Protein AF-A0A951YC70-F1 (afdb_monomer_lite)

Foldseek 3Di:
DDKDWDADPVRQIKMWDWDADPPVRDGLDIDIGNDCDPVNVVVSVVVSVVD

Structure (mmCIF, N/CA/C/O backbone):
data_AF-A0A951YC70-F1
#
_entry.id   AF-A0A951YC70-F1
#
loop_
_atom_site.group_PDB
_atom_site.id
_atom_site.type_symbol
_atom_site.label_atom_id
_atom_site.label_alt_id
_atom_site.label_comp_id
_atom_site.label_asym_id
_atom_site.label_entity_id
_atom_site.label_seq_id
_atom_site.pdbx_PDB_ins_code
_atom_site.Cartn_x
_atom_site.Cartn_y
_atom_site.Cartn_z
_atom_site.occupancy
_atom_site.B_iso_or_equiv
_atom_site.auth_seq_id
_atom_site.auth_comp_id
_atom_site.auth_asym_id
_atom_site.auth_atom_id
_atom_site.pdbx_PDB_model_num
ATOM 1 N N . MET A 1 1 ? 6.948 -4.799 -4.655 1.00 94.06 1 MET A N 1
ATOM 2 C CA . MET A 1 1 ? 5.602 -4.511 -4.114 1.00 94.06 1 MET A CA 1
ATOM 3 C C . MET A 1 1 ? 5.409 -5.326 -2.856 1.00 94.06 1 MET A C 1
ATOM 5 O O . MET A 1 1 ? 5.647 -6.529 -2.891 1.00 94.06 1 MET A O 1
ATOM 9 N N . ASP A 1 2 ? 4.948 -4.691 -1.790 1.00 95.94 2 ASP A N 1
ATOM 10 C CA . ASP A 1 2 ? 4.674 -5.339 -0.511 1.00 95.94 2 ASP A CA 1
ATOM 11 C C . ASP A 1 2 ? 3.462 -4.710 0.191 1.00 95.94 2 ASP A C 1
ATOM 13 O O . ASP A 1 2 ? 3.004 -3.619 -0.161 1.00 95.94 2 ASP A O 1
ATOM 17 N N . PHE A 1 3 ? 2.938 -5.440 1.177 1.00 97.06 3 PHE A N 1
ATOM 18 C CA . PHE A 1 3 ? 1.893 -4.964 2.072 1.00 97.06 3 PHE A CA 1
ATOM 19 C C . PHE A 1 3 ? 2.421 -4.950 3.499 1.00 97.06 3 PHE A C 1
ATOM 21 O O . PHE A 1 3 ? 2.885 -5.977 3.999 1.00 97.06 3 PHE A O 1
ATOM 28 N N . MET A 1 4 ? 2.260 -3.823 4.184 1.00 97.56 4 MET A N 1
ATOM 29 C CA . MET A 1 4 ? 2.555 -3.711 5.611 1.00 97.56 4 MET A CA 1
ATOM 30 C C . MET A 1 4 ? 1.303 -3.324 6.397 1.00 97.56 4 MET A C 1
ATOM 32 O O . MET A 1 4 ? 0.322 -2.822 5.847 1.00 97.56 4 MET A O 1
ATOM 36 N N . SER A 1 5 ? 1.319 -3.590 7.702 1.00 97.00 5 SER A N 1
ATOM 37 C CA . SER A 1 5 ? 0.279 -3.165 8.638 1.00 97.00 5 SER A CA 1
ATOM 38 C C . SER A 1 5 ? 0.932 -2.496 9.833 1.00 97.00 5 SER A C 1
ATOM 40 O O . SER A 1 5 ? 1.886 -3.033 10.385 1.00 97.00 5 SER A O 1
ATOM 42 N N . ASP A 1 6 ? 0.368 -1.372 10.252 1.00 96.69 6 ASP A N 1
ATOM 43 C CA . ASP A 1 6 ? 0.823 -0.621 11.419 1.00 96.69 6 ASP A CA 1
ATOM 44 C C . ASP A 1 6 ? -0.389 -0.024 12.156 1.00 96.69 6 ASP A C 1
ATOM 46 O O . ASP A 1 6 ? -1.544 -0.260 11.780 1.00 96.69 6 ASP A O 1
ATOM 50 N N . SER A 1 7 ? -0.154 0.705 13.239 1.00 97.81 7 SER A N 1
ATOM 51 C CA . SER A 1 7 ? -1.175 1.294 14.096 1.00 97.81 7 SER A CA 1
ATOM 52 C C . SER A 1 7 ? -0.808 2.706 14.528 1.00 97.81 7 SER A C 1
ATOM 54 O O . SER A 1 7 ? 0.324 2.996 14.895 1.00 97.81 7 SER A O 1
ATOM 56 N N . LEU A 1 8 ? -1.807 3.587 14.532 1.00 96.50 8 LEU A N 1
ATOM 57 C CA . LEU A 1 8 ? -1.686 4.914 15.130 1.00 96.50 8 LEU A CA 1
ATOM 58 C C . LEU A 1 8 ? -1.534 4.804 16.653 1.00 96.50 8 LEU A C 1
ATOM 60 O O . LEU A 1 8 ? -1.894 3.793 17.253 1.00 96.50 8 LEU A O 1
ATOM 64 N N . VAL A 1 9 ? -1.106 5.893 17.299 1.00 97.50 9 VAL A N 1
ATOM 65 C CA . VAL A 1 9 ? -0.948 5.971 18.768 1.00 97.50 9 VAL A CA 1
ATOM 66 C C . VAL A 1 9 ? -2.231 5.583 19.521 1.00 97.50 9 VAL A C 1
ATOM 68 O O . VAL A 1 9 ? -2.170 5.025 20.610 1.00 97.50 9 VAL A O 1
ATOM 71 N N . ASN A 1 10 ? -3.406 5.818 18.929 1.00 97.06 10 ASN A N 1
ATOM 72 C CA . ASN A 1 10 ? -4.702 5.429 19.498 1.00 97.06 10 ASN A CA 1
ATOM 73 C C . ASN A 1 10 ? -5.098 3.956 19.244 1.00 97.06 10 ASN A C 1
ATOM 75 O O . ASN A 1 10 ? -6.238 3.578 19.500 1.00 97.06 10 ASN A O 1
ATOM 79 N N . GLY A 1 11 ? -4.198 3.137 18.695 1.00 96.88 11 GLY A N 1
ATOM 80 C CA . GLY A 1 11 ? -4.411 1.717 18.406 1.00 96.88 11 GLY A CA 1
ATOM 81 C C . GLY A 1 11 ? -5.154 1.419 17.099 1.00 96.88 11 GLY A C 1
ATOM 82 O O . GLY A 1 11 ? -5.313 0.248 16.743 1.00 96.88 11 GLY A O 1
ATOM 83 N N . ARG A 1 12 ? -5.605 2.434 16.346 1.00 97.12 12 ARG A N 1
ATOM 84 C CA . ARG A 1 12 ? -6.269 2.208 15.054 1.00 97.12 12 ARG A CA 1
ATOM 85 C C . ARG A 1 12 ? -5.265 1.668 14.037 1.00 97.12 12 ARG A C 1
ATOM 87 O O . ARG A 1 12 ? -4.316 2.360 13.676 1.00 97.12 12 ARG A O 1
ATOM 94 N N . LYS A 1 13 ? -5.520 0.454 13.544 1.00 97.56 13 LYS A N 1
ATOM 95 C CA . LYS A 1 13 ? -4.698 -0.189 12.515 1.00 97.56 13 LYS A CA 1
ATOM 96 C C . LYS A 1 13 ? -4.936 0.416 11.134 1.00 97.56 13 LYS A C 1
ATOM 98 O O . LYS A 1 13 ?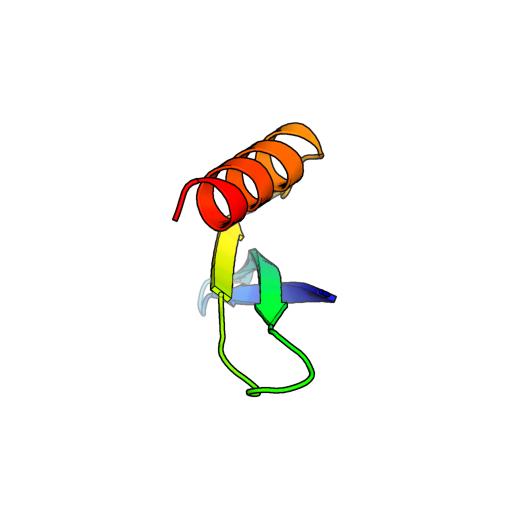 -6.070 0.745 10.778 1.00 97.56 13 LYS A O 1
ATOM 103 N N . PHE A 1 14 ? -3.873 0.491 10.351 1.00 97.62 14 PHE A N 1
ATOM 104 C CA . PHE A 1 14 ? -3.898 0.790 8.928 1.00 97.62 14 PHE A CA 1
ATOM 105 C C . PHE A 1 14 ? -2.934 -0.136 8.186 1.00 97.62 14 PHE A C 1
ATOM 107 O O . PHE A 1 14 ? -2.126 -0.850 8.787 1.00 97.62 14 PHE A O 1
ATOM 114 N N . ARG A 1 15 ? -3.068 -0.158 6.867 1.00 97.75 15 ARG A N 1
ATOM 115 C CA . ARG A 1 15 ? -2.248 -0.931 5.947 1.00 97.75 15 ARG A CA 1
ATOM 116 C C . A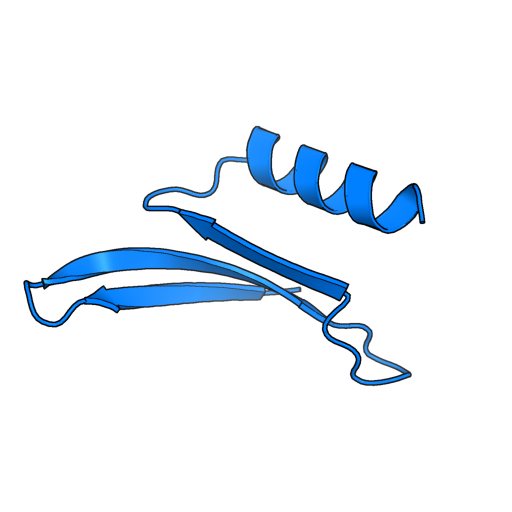RG A 1 15 ? -1.639 -0.010 4.913 1.00 97.75 15 ARG A C 1
ATOM 118 O O . ARG A 1 15 ? -2.249 0.996 4.549 1.00 97.75 15 ARG A O 1
ATOM 125 N N . THR A 1 16 ? -0.470 -0.396 4.431 1.00 98.06 16 THR A N 1
ATOM 126 C CA . THR A 1 16 ? 0.192 0.263 3.313 1.00 98.06 16 THR A CA 1
ATOM 127 C C . THR A 1 16 ? 0.422 -0.733 2.188 1.00 98.06 16 THR A C 1
ATOM 129 O O . THR A 1 16 ? 0.708 -1.906 2.436 1.00 98.06 16 THR A O 1
ATOM 132 N N . LEU A 1 17 ? 0.236 -0.272 0.956 1.00 98.31 17 LEU A N 1
ATOM 133 C CA . LEU A 1 17 ? 0.695 -0.925 -0.262 1.00 98.31 17 LEU A CA 1
ATOM 134 C C . LEU A 1 17 ? 1.873 -0.104 -0.765 1.00 98.31 17 LEU A C 1
ATOM 136 O O . LEU A 1 17 ? 1.677 1.032 -1.201 1.00 98.31 17 LEU A O 1
ATOM 140 N N . ASN A 1 18 ? 3.066 -0.684 -0.708 1.00 97.38 18 ASN A N 1
ATOM 141 C CA . ASN A 1 18 ? 4.288 -0.019 -1.138 1.00 97.38 18 ASN A CA 1
ATOM 142 C C . ASN A 1 18 ? 4.698 -0.588 -2.498 1.00 97.38 18 ASN A C 1
ATOM 144 O O . ASN A 1 18 ? 4.879 -1.801 -2.667 1.00 97.38 18 ASN A O 1
ATOM 148 N N . VAL A 1 19 ? 4.810 0.289 -3.492 1.00 97.25 19 VAL A N 1
ATOM 149 C CA . VAL A 1 19 ? 5.285 -0.043 -4.836 1.00 97.25 19 VAL A CA 1
ATOM 150 C C . VAL A 1 19 ? 6.603 0.681 -5.039 1.00 97.25 19 VAL A C 1
ATOM 152 O O . VAL A 1 19 ? 6.644 1.904 -5.115 1.00 97.25 19 VAL A O 1
ATOM 155 N N . ILE A 1 20 ? 7.677 -0.098 -5.080 1.00 96.75 20 ILE A N 1
ATOM 156 C CA . ILE A 1 20 ? 9.048 0.379 -5.228 1.00 96.75 20 ILE A CA 1
ATOM 157 C C . ILE A 1 20 ? 9.606 -0.249 -6.502 1.00 96.75 20 ILE A C 1
ATOM 159 O O . ILE A 1 20 ? 9.397 -1.448 -6.723 1.00 96.75 20 ILE A O 1
ATOM 163 N N . ASP A 1 21 ? 10.278 0.556 -7.320 1.00 95.06 21 ASP A N 1
ATOM 164 C CA . ASP A 1 21 ? 11.057 0.064 -8.453 1.00 95.06 21 ASP A CA 1
ATOM 165 C C . ASP A 1 21 ? 12.365 -0.568 -7.965 1.00 95.06 21 ASP A C 1
ATOM 167 O O . ASP A 1 21 ? 13.108 0.036 -7.194 1.00 95.06 21 ASP A O 1
ATOM 171 N N . ASP A 1 22 ? 12.668 -1.786 -8.408 1.00 94.81 22 ASP A N 1
ATOM 172 C CA . ASP A 1 22 ? 13.833 -2.531 -7.911 1.00 94.81 22 ASP A CA 1
ATOM 173 C C . ASP A 1 22 ? 15.163 -2.005 -8.484 1.00 94.81 22 ASP A C 1
ATOM 175 O O . ASP A 1 22 ? 16.209 -2.103 -7.840 1.00 94.81 22 ASP A O 1
ATOM 179 N N . CYS A 1 23 ? 15.127 -1.397 -9.675 1.00 94.44 23 CYS A N 1
ATOM 180 C CA . CYS A 1 23 ? 16.316 -0.907 -10.366 1.00 94.44 23 CYS A CA 1
ATOM 181 C C . CYS A 1 23 ? 16.769 0.452 -9.814 1.00 94.44 23 CYS A C 1
ATOM 183 O O . CYS A 1 23 ? 17.930 0.619 -9.428 1.00 94.44 23 CYS A O 1
ATOM 185 N N . SER A 1 24 ? 15.853 1.420 -9.740 1.00 94.75 24 SER A N 1
ATOM 186 C CA . SER A 1 24 ? 16.128 2.780 -9.265 1.00 94.75 24 SER A CA 1
ATOM 187 C C . SER A 1 24 ? 15.984 2.935 -7.750 1.00 94.75 24 SER A C 1
ATOM 189 O O . SER A 1 24 ? 16.501 3.900 -7.185 1.00 94.75 24 SER A O 1
ATOM 191 N N . ARG A 1 25 ? 15.313 1.984 -7.078 1.00 94.31 25 ARG A N 1
ATOM 192 C CA . ARG A 1 25 ? 14.860 2.085 -5.677 1.00 94.31 25 ARG A CA 1
ATOM 193 C C . ARG A 1 25 ? 13.922 3.264 -5.421 1.00 94.31 25 ARG A C 1
ATOM 195 O O . ARG A 1 25 ? 13.826 3.750 -4.294 1.00 94.31 25 ARG A O 1
ATOM 202 N N . GLU A 1 26 ? 13.227 3.728 -6.453 1.00 96.38 26 GLU A N 1
ATOM 203 C CA . GLU A 1 26 ? 12.238 4.792 -6.339 1.00 96.38 26 GLU A CA 1
ATOM 204 C C . GLU A 1 26 ? 10.913 4.264 -5.781 1.00 96.38 26 GLU A C 1
ATOM 206 O O . GLU A 1 26 ? 10.427 3.201 -6.171 1.00 96.38 26 GLU A O 1
ATOM 211 N N . ALA A 1 27 ? 10.300 5.026 -4.874 1.00 95.94 27 ALA A N 1
ATOM 212 C CA . ALA A 1 27 ? 8.959 4.743 -4.380 1.00 95.94 27 ALA A CA 1
ATOM 213 C C . ALA A 1 27 ? 7.911 5.274 -5.371 1.00 95.94 27 ALA A C 1
ATOM 215 O O . ALA A 1 27 ? 7.520 6.437 -5.305 1.00 95.94 27 ALA A O 1
ATOM 216 N N . LEU A 1 28 ? 7.442 4.404 -6.267 1.00 96.81 28 LEU A N 1
ATOM 217 C CA . LEU A 1 28 ? 6.449 4.729 -7.296 1.00 96.81 28 LEU A CA 1
ATOM 218 C C . LEU A 1 28 ? 5.071 5.057 -6.701 1.00 96.81 28 LEU A C 1
ATOM 220 O O . LEU A 1 28 ? 4.369 5.933 -7.200 1.00 96.81 28 LEU A O 1
ATOM 224 N N . ALA A 1 29 ? 4.665 4.358 -5.636 1.00 97.19 29 ALA A N 1
ATOM 225 C CA . ALA A 1 29 ? 3.450 4.681 -4.888 1.00 97.19 29 ALA A CA 1
ATOM 226 C C . ALA A 1 29 ? 3.467 4.113 -3.465 1.00 97.19 29 ALA A C 1
ATOM 228 O O . ALA A 1 29 ? 4.002 3.030 -3.213 1.00 97.19 29 ALA A O 1
ATOM 229 N N . ILE A 1 30 ? 2.791 4.817 -2.553 1.00 97.19 30 ILE A N 1
ATOM 230 C CA . ILE A 1 30 ? 2.454 4.337 -1.209 1.00 97.19 30 ILE A CA 1
ATOM 231 C C . ILE A 1 30 ? 0.968 4.622 -0.970 1.00 97.19 30 ILE A C 1
ATOM 233 O O . ILE A 1 30 ? 0.577 5.753 -0.687 1.00 97.19 30 ILE A O 1
ATOM 237 N N . GLU A 1 31 ? 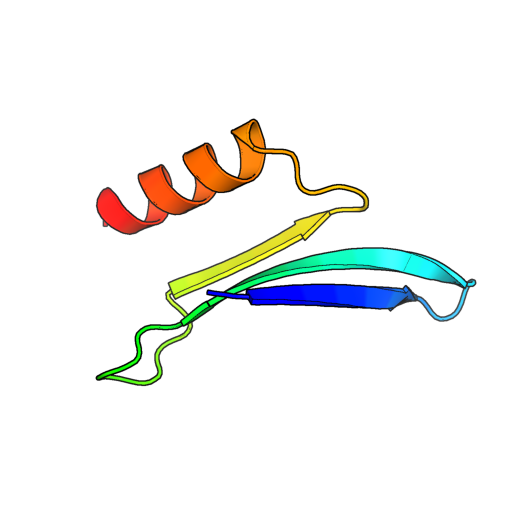0.127 3.597 -1.101 1.00 97.19 31 GLU A N 1
ATOM 238 C CA . GLU A 1 31 ? -1.317 3.698 -0.845 1.00 97.19 31 GLU A CA 1
ATOM 239 C C . GLU A 1 31 ? -1.612 3.270 0.598 1.00 97.19 31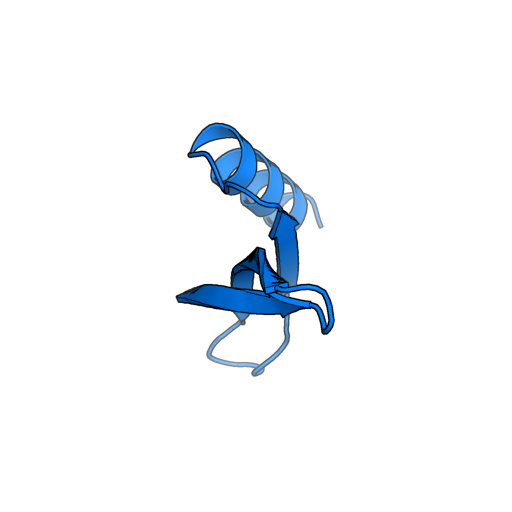 GLU A C 1
ATOM 241 O O . GLU A 1 31 ? -1.174 2.206 1.036 1.00 97.19 31 GLU A O 1
ATOM 246 N N . ILE A 1 32 ? -2.378 4.079 1.334 1.00 97.38 32 ILE A N 1
ATOM 247 C CA . ILE A 1 32 ? -2.670 3.869 2.759 1.00 97.38 32 ILE A CA 1
ATOM 248 C C . ILE A 1 32 ? -4.184 3.760 2.962 1.00 97.38 32 ILE A C 1
ATOM 250 O O . ILE A 1 32 ? -4.937 4.646 2.553 1.00 97.38 32 ILE A O 1
ATOM 254 N N . ASP A 1 33 ? -4.644 2.698 3.626 1.00 96.62 33 ASP A N 1
ATOM 255 C CA . ASP A 1 33 ? -6.045 2.564 4.053 1.00 96.62 33 ASP A CA 1
ATOM 256 C C . ASP A 1 33 ? -6.183 1.579 5.229 1.00 96.62 33 ASP A C 1
ATOM 258 O O . ASP A 1 33 ? -5.274 0.809 5.531 1.00 96.62 33 ASP A O 1
ATOM 262 N N . THR A 1 34 ? -7.333 1.545 5.902 1.00 96.25 34 THR A N 1
ATOM 263 C CA . THR A 1 34 ? -7.645 0.507 6.901 1.00 96.25 34 THR A CA 1
ATOM 264 C C . THR A 1 34 ? -7.844 -0.873 6.265 1.00 96.25 34 THR A C 1
ATOM 266 O O . THR A 1 34 ? -7.660 -1.892 6.932 1.00 96.25 34 THR A O 1
ATOM 269 N N . SER A 1 35 ? -8.181 -0.928 4.972 1.00 95.12 35 SER A N 1
ATOM 270 C CA . SER A 1 35 ? -8.223 -2.149 4.164 1.00 95.12 35 SER A CA 1
ATOM 271 C C . SER A 1 35 ? -7.856 -1.851 2.712 1.00 95.12 35 SER A C 1
ATOM 273 O O . SER A 1 35 ? -8.441 -0.968 2.090 1.00 95.12 35 SER A O 1
ATOM 275 N N . ILE A 1 36 ? -6.922 -2.618 2.149 1.00 97.12 36 ILE A N 1
ATOM 276 C CA . ILE A 1 36 ? -6.506 -2.472 0.753 1.00 97.12 36 ILE A CA 1
ATOM 277 C C . ILE A 1 36 ? -7.164 -3.584 -0.060 1.00 97.12 36 ILE A C 1
ATOM 279 O O . ILE A 1 36 ? -6.716 -4.728 -0.065 1.00 97.12 36 ILE A O 1
ATOM 283 N N . SER A 1 37 ? -8.282 -3.253 -0.707 1.00 97.31 37 SER A N 1
ATOM 284 C CA . SER A 1 37 ? -8.987 -4.178 -1.596 1.00 97.31 37 SER A CA 1
ATOM 285 C C . SER A 1 37 ? -8.277 -4.298 -2.944 1.00 97.31 37 SER A C 1
ATOM 287 O O . SER A 1 37 ? -7.589 -3.372 -3.373 1.00 97.31 37 SER A O 1
ATOM 289 N N . ALA A 1 38 ? -8.519 -5.394 -3.670 1.00 97.81 38 ALA A N 1
ATOM 290 C CA . ALA A 1 38 ? -7.993 -5.573 -5.026 1.00 97.81 38 ALA A CA 1
ATOM 291 C C . ALA A 1 38 ? -8.331 -4.387 -5.948 1.00 97.81 38 ALA A C 1
ATOM 293 O O . ALA A 1 38 ? -7.486 -3.944 -6.716 1.00 97.81 38 ALA A O 1
ATOM 294 N N . LYS A 1 39 ? -9.528 -3.798 -5.808 1.00 97.94 39 LYS A N 1
ATOM 295 C CA . LYS A 1 39 ? -9.928 -2.599 -6.559 1.00 97.94 39 LYS A CA 1
ATOM 296 C C . LYS A 1 39 ? -9.008 -1.403 -6.2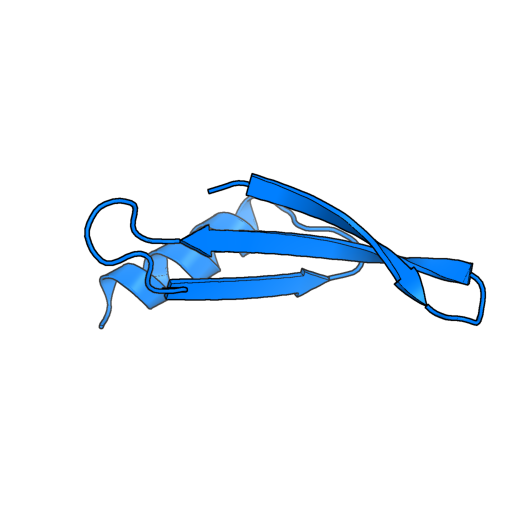88 1.00 97.94 39 LYS A C 1
ATOM 298 O O . LYS A 1 39 ? -8.702 -0.660 -7.214 1.00 97.94 39 LYS A O 1
ATOM 303 N N . ARG A 1 40 ? -8.568 -1.211 -5.037 1.00 97.31 40 ARG A N 1
ATOM 304 C CA . ARG A 1 40 ? -7.597 -0.160 -4.704 1.00 97.31 40 ARG A CA 1
ATOM 305 C C . ARG A 1 40 ? -6.223 -0.457 -5.289 1.00 97.31 40 ARG A C 1
ATOM 307 O O . ARG A 1 40 ? -5.645 0.445 -5.877 1.00 97.31 40 ARG A O 1
ATOM 314 N N . VAL A 1 41 ? -5.757 -1.706 -5.199 1.00 97.94 41 VAL A N 1
ATOM 315 C CA . VAL A 1 41 ? -4.479 -2.127 -5.801 1.00 97.94 41 VAL A CA 1
ATOM 316 C C . VAL A 1 41 ? -4.466 -1.833 -7.302 1.00 97.94 41 VAL A C 1
ATOM 318 O O . VAL A 1 41 ? -3.549 -1.176 -7.781 1.00 97.94 41 VAL A O 1
ATOM 321 N N . ILE A 1 42 ? -5.505 -2.265 -8.025 1.00 98.19 42 ILE A N 1
ATOM 322 C CA . ILE A 1 42 ? -5.629 -2.054 -9.476 1.00 98.19 42 ILE A CA 1
ATOM 323 C C . ILE A 1 42 ? -5.579 -0.562 -9.800 1.00 98.19 42 ILE A C 1
ATOM 325 O O . ILE A 1 42 ? -4.746 -0.151 -10.598 1.00 98.19 42 ILE A O 1
ATOM 329 N N . ARG A 1 43 ? -6.388 0.257 -9.114 1.00 97.62 43 ARG A N 1
ATOM 330 C CA . ARG A 1 43 ? -6.400 1.713 -9.312 1.00 97.62 43 ARG A CA 1
ATOM 331 C C . ARG A 1 43 ? -5.013 2.333 -9.129 1.00 97.62 43 ARG A C 1
ATOM 333 O O . ARG A 1 43 ? -4.605 3.149 -9.945 1.00 97.62 43 ARG A O 1
ATOM 340 N N . THR A 1 44 ? -4.300 1.973 -8.061 1.00 97.56 44 THR A N 1
ATOM 341 C CA . THR A 1 44 ? -2.959 2.511 -7.791 1.00 97.56 44 THR A CA 1
ATOM 342 C C . THR A 1 44 ? -1.975 2.126 -8.898 1.00 97.56 44 THR A C 1
ATOM 344 O O . THR A 1 44 ? -1.192 2.963 -9.332 1.00 97.56 44 THR A O 1
ATOM 347 N N . LEU A 1 45 ? -2.039 0.891 -9.404 1.00 97.75 45 LEU A N 1
ATOM 348 C CA . LEU A 1 45 ? -1.171 0.449 -10.499 1.00 97.75 45 LEU A CA 1
ATOM 349 C C . LEU A 1 45 ? -1.513 1.112 -11.835 1.00 97.75 45 LEU A C 1
ATOM 351 O O . LEU A 1 45 ? -0.605 1.496 -12.564 1.00 97.75 45 LEU A O 1
ATOM 355 N N . GLU A 1 46 ? -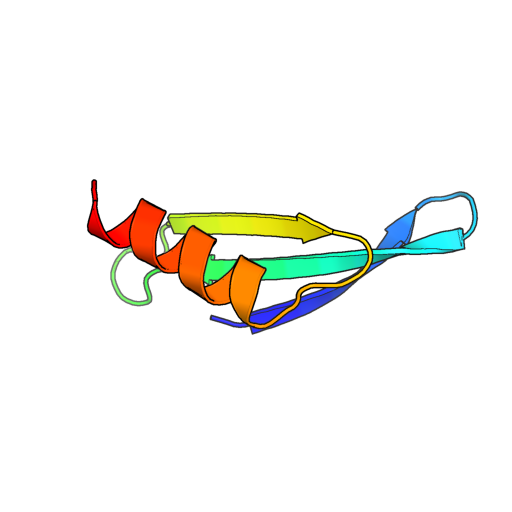2.797 1.301 -12.139 1.00 98.19 46 GLU A N 1
ATOM 356 C CA . GLU A 1 46 ? -3.237 2.055 -13.319 1.00 98.19 46 GLU A CA 1
ATOM 357 C C . GLU A 1 46 ? -2.722 3.499 -13.283 1.00 98.19 46 GLU A C 1
ATOM 359 O O . GLU A 1 46 ? -2.294 4.022 -14.307 1.00 98.19 46 GLU A O 1
ATOM 364 N N . GLN A 1 47 ? -2.706 4.129 -12.102 1.00 96.69 47 GLN A N 1
ATOM 365 C CA . GLN A 1 47 ? -2.146 5.470 -11.931 1.00 96.69 47 GLN A CA 1
ATOM 366 C C . GLN A 1 47 ? -0.634 5.510 -12.168 1.00 96.69 47 GLN A C 1
ATOM 368 O O . GLN A 1 47 ? -0.170 6.452 -12.798 1.00 96.69 47 GLN A O 1
ATOM 373 N N . ILE A 1 48 ? 0.113 4.501 -11.705 1.00 96.38 48 ILE A N 1
ATOM 374 C CA . ILE A 1 48 ? 1.563 4.408 -11.939 1.00 96.38 48 ILE A CA 1
ATOM 375 C C . ILE A 1 48 ? 1.871 4.258 -13.436 1.00 96.38 48 ILE A C 1
ATOM 377 O O . ILE A 1 48 ? 2.784 4.900 -13.931 1.00 96.38 48 ILE A O 1
ATOM 381 N N . ILE A 1 49 ? 1.116 3.425 -14.161 1.00 96.44 49 ILE A N 1
ATOM 382 C CA . ILE A 1 49 ? 1.356 3.159 -15.594 1.00 96.44 49 ILE A CA 1
ATOM 383 C C . ILE A 1 49 ? 0.940 4.348 -16.481 1.00 96.44 49 ILE A C 1
ATOM 385 O O . ILE A 1 49 ? 1.400 4.466 -17.613 1.00 96.44 49 ILE A O 1
ATOM 389 N N . ALA A 1 50 ? 0.049 5.216 -15.997 1.00 95.25 50 ALA A N 1
ATOM 390 C CA . ALA A 1 50 ? -0.416 6.392 -16.732 1.00 95.25 50 ALA A CA 1
ATOM 391 C C . ALA A 1 50 ? 0.549 7.598 -16.682 1.00 95.25 50 ALA A C 1
ATOM 393 O O . ALA A 1 50 ? 0.248 8.618 -17.307 1.00 95.25 50 ALA A O 1
ATOM 394 N N . TRP A 1 51 ? 1.646 7.502 -15.926 1.00 75.75 51 TRP A N 1
ATOM 395 C CA . TRP A 1 51 ? 2.730 8.490 -15.860 1.00 75.75 51 TRP A CA 1
ATOM 396 C C . TRP A 1 51 ? 3.839 8.151 -16.857 1.00 75.75 51 TRP A C 1
ATOM 398 O O . TRP A 1 51 ? 4.374 9.110 -17.460 1.00 75.75 51 TRP A O 1
#

Radius of gyration: 12.09 Å; chains: 1; bounding box: 26×14×36 Å

pLDDT: mean 96.4, std 3.11, range [75.75, 98.31]

Sequence (51 aa):
MDFMSDSLVNGRKFRTLNVIDDCSREALAIEIDTSISAKRVIRTLEQIIAW

Secondary structure (DSSP, 8-state):
-EEEEEE-TTS-EEEEEEEE-TTT--EEEEEEESS--HHHHHHHHHHHHT-